Protein AF-A0A922WPR1-F1 (afdb_monomer_lite)

Structure (mmCIF, N/CA/C/O backbone):
data_AF-A0A922WPR1-F1
#
_entry.id   AF-A0A922WPR1-F1
#
loop_
_atom_site.group_PDB
_atom_site.id
_atom_site.type_symbol
_atom_site.label_atom_id
_atom_site.label_alt_id
_atom_site.label_comp_id
_atom_site.label_asym_id
_atom_site.label_entity_id
_atom_site.label_seq_id
_atom_site.pdbx_PDB_ins_code
_atom_site.Cartn_x
_atom_site.Cartn_y
_atom_site.Cartn_z
_atom_site.occupancy
_atom_site.B_iso_or_equiv
_atom_site.auth_seq_id
_atom_site.auth_comp_id
_atom_site.auth_asym_id
_atom_site.auth_atom_id
_atom_site.pdbx_PDB_model_num
ATOM 1 N N . MET A 1 1 ? -16.712 5.863 1.103 1.00 44.25 1 MET A N 1
ATOM 2 C CA . MET A 1 1 ? -15.312 5.393 1.067 1.00 44.25 1 MET A CA 1
ATOM 3 C C . MET A 1 1 ? -15.179 4.329 2.140 1.00 44.25 1 MET A C 1
ATOM 5 O O . MET A 1 1 ? -15.411 4.655 3.294 1.00 44.25 1 MET A O 1
ATOM 9 N N . SER A 1 2 ? -14.940 3.066 1.792 1.00 54.38 2 SER A N 1
ATOM 10 C CA . SER A 1 2 ? -14.747 2.006 2.792 1.00 54.38 2 SER A CA 1
ATOM 11 C C . SER A 1 2 ? -13.303 2.063 3.297 1.00 54.38 2 SER A C 1
ATOM 13 O O . SER A 1 2 ? -12.382 1.823 2.520 1.00 54.38 2 SER A O 1
ATOM 15 N N . GLY A 1 3 ? -13.105 2.432 4.564 1.00 71.88 3 GLY A N 1
ATOM 16 C CA . GLY A 1 3 ? -11.796 2.773 5.134 1.00 71.88 3 GLY A CA 1
ATOM 17 C C . GLY A 1 3 ? -10.798 1.623 5.336 1.00 71.88 3 GLY A C 1
ATOM 18 O O . GLY A 1 3 ? -9.676 1.897 5.738 1.00 71.88 3 GLY A O 1
ATOM 19 N N . GLY A 1 4 ? -11.152 0.375 5.030 1.00 88.31 4 GLY A N 1
ATOM 20 C CA . GLY A 1 4 ? -10.287 -0.792 5.248 1.00 88.31 4 GLY A CA 1
ATOM 21 C C . GLY A 1 4 ? -10.269 -1.297 6.704 1.00 88.31 4 GLY A C 1
ATOM 22 O O . GLY A 1 4 ? -10.813 -0.630 7.590 1.00 88.31 4 GLY A O 1
ATOM 23 N N . PRO A 1 5 ? -9.697 -2.491 6.949 1.00 94.69 5 PRO A N 1
ATOM 24 C CA . PRO A 1 5 ? -9.598 -3.117 8.274 1.00 94.69 5 PRO A CA 1
ATOM 25 C C . PRO A 1 5 ? -9.010 -2.226 9.378 1.00 94.69 5 PRO A C 1
ATOM 27 O O . PRO A 1 5 ? -9.550 -2.182 10.484 1.00 94.69 5 PRO A O 1
ATOM 30 N N . VAL A 1 6 ? -7.946 -1.472 9.092 1.00 95.56 6 VAL A N 1
ATOM 31 C CA . VAL A 1 6 ? -7.321 -0.560 10.064 1.00 95.56 6 VAL A CA 1
ATOM 32 C C . VAL A 1 6 ? -8.281 0.562 10.446 1.00 95.56 6 VAL A C 1
ATOM 34 O O . VAL A 1 6 ? -8.425 0.865 11.624 1.00 95.56 6 VAL A O 1
ATOM 37 N N . PHE A 1 7 ? -8.995 1.150 9.484 1.00 95.75 7 PHE A N 1
ATOM 38 C CA . PHE A 1 7 ? -10.008 2.164 9.790 1.00 95.75 7 PHE A CA 1
ATOM 39 C C . PHE A 1 7 ? -11.148 1.597 10.640 1.00 95.75 7 PHE A C 1
ATOM 41 O O . PHE A 1 7 ? -11.638 2.287 11.530 1.00 95.75 7 PHE A O 1
ATOM 48 N N . ALA A 1 8 ? -11.563 0.348 10.399 1.00 95.06 8 ALA A N 1
ATOM 49 C CA . ALA A 1 8 ? -12.584 -0.305 11.217 1.00 95.06 8 ALA A CA 1
ATOM 50 C C . ALA A 1 8 ? -12.134 -0.459 12.681 1.00 95.06 8 ALA A C 1
ATOM 52 O O . ALA A 1 8 ? -12.926 -0.216 13.588 1.00 95.06 8 ALA A O 1
ATOM 53 N N . ALA A 1 9 ? -10.854 -0.761 12.920 1.00 95.88 9 ALA A N 1
ATOM 54 C CA . ALA A 1 9 ? -10.284 -0.807 14.269 1.00 95.88 9 ALA A CA 1
ATOM 55 C C .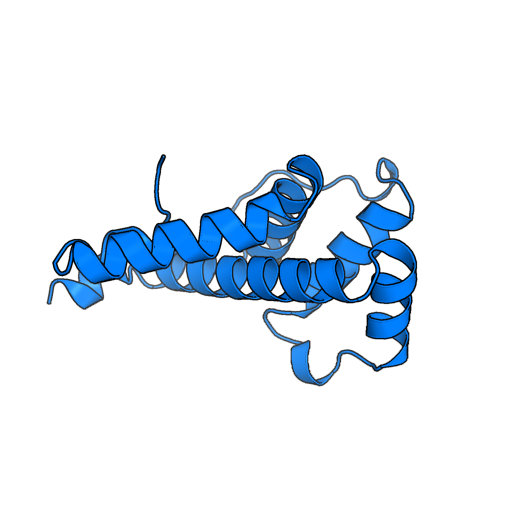 ALA A 1 9 ? -10.249 0.557 14.979 1.00 95.88 9 ALA A C 1
ATOM 57 O O . ALA A 1 9 ? -10.173 0.617 16.202 1.00 95.88 9 ALA A O 1
ATOM 58 N N . LEU A 1 10 ? -10.352 1.657 14.230 1.00 95.44 10 LEU A N 1
ATOM 59 C CA . LEU A 1 10 ? -10.401 3.018 14.764 1.00 95.44 10 LEU A CA 1
ATOM 60 C C . LEU A 1 10 ? -11.834 3.513 15.020 1.00 95.44 10 LEU A C 1
ATOM 62 O O . LEU A 1 10 ? -12.022 4.684 15.329 1.00 95.44 10 LEU A O 1
ATOM 66 N N . ALA A 1 11 ? -12.859 2.657 14.923 1.00 92.12 11 ALA A N 1
ATOM 67 C CA . ALA A 1 11 ? -14.260 3.067 15.078 1.00 92.12 11 ALA A CA 1
ATOM 68 C C . ALA A 1 11 ? -14.578 3.739 16.434 1.00 92.12 11 ALA A C 1
ATOM 70 O O . ALA A 1 11 ? -15.500 4.551 16.505 1.00 92.12 11 ALA A O 1
ATOM 71 N N . GLY A 1 12 ? -13.815 3.432 17.491 1.00 93.56 12 GLY A N 1
ATOM 72 C CA . GLY A 1 12 ? -13.931 4.074 18.807 1.00 93.56 12 GLY A CA 1
ATOM 73 C C . GLY A 1 12 ? -13.260 5.452 18.924 1.00 93.56 12 GLY A C 1
ATOM 74 O O . GLY A 1 12 ? -13.505 6.155 19.902 1.00 93.56 12 GLY A O 1
ATOM 75 N N . ASP A 1 13 ? -12.448 5.857 17.942 1.00 95.56 13 ASP A N 1
ATOM 76 C CA . ASP A 1 13 ? -11.754 7.150 17.890 1.00 95.56 13 ASP A CA 1
ATOM 77 C C . ASP A 1 13 ? -11.931 7.795 16.497 1.00 95.56 13 ASP A C 1
ATOM 79 O O . ASP A 1 13 ? -11.097 7.621 15.598 1.00 95.56 13 ASP A O 1
ATOM 83 N N . PRO A 1 14 ? -13.023 8.554 16.285 1.00 93.50 14 PRO A N 1
ATOM 84 C CA . PRO A 1 14 ? -13.343 9.112 14.974 1.00 93.50 14 PRO A CA 1
ATOM 85 C C . PRO A 1 14 ? -12.298 10.119 14.476 1.00 93.50 14 PRO A C 1
ATOM 87 O O . PRO A 1 14 ? -12.087 10.221 13.269 1.00 93.50 14 PRO A O 1
ATOM 90 N N . VAL A 1 15 ? -11.604 10.828 15.373 1.00 96.94 15 VAL A N 1
ATOM 91 C CA . VAL A 1 15 ? -10.562 11.793 14.985 1.00 96.94 15 VAL A CA 1
ATOM 92 C C . VAL A 1 15 ? -9.358 11.056 14.406 1.00 96.94 15 VAL A C 1
ATOM 94 O O . VAL A 1 15 ? -8.829 11.435 13.356 1.00 96.94 15 VAL A O 1
ATOM 97 N N . LEU A 1 16 ? -8.932 9.971 15.056 1.00 95.88 16 LEU A N 1
ATOM 98 C CA . LEU A 1 16 ? -7.839 9.151 14.546 1.00 95.88 16 LEU A CA 1
ATOM 99 C C . LEU A 1 16 ? -8.223 8.443 13.237 1.00 95.88 16 LEU A C 1
ATOM 101 O O . LEU A 1 16 ? -7.410 8.398 12.308 1.00 95.88 16 LEU A O 1
ATOM 105 N N . ALA A 1 17 ? -9.465 7.964 13.122 1.00 95.94 17 ALA A N 1
ATOM 106 C CA . ALA A 1 17 ? -9.991 7.376 11.890 1.00 95.94 17 ALA A CA 1
ATOM 107 C C . ALA A 1 17 ? -9.962 8.371 10.710 1.00 95.94 17 ALA A C 1
ATOM 109 O O . ALA A 1 17 ? -9.527 8.019 9.607 1.00 95.94 17 ALA A O 1
ATOM 110 N N . GLU A 1 18 ? -10.354 9.629 10.939 1.00 95.94 18 GLU A N 1
ATOM 111 C CA . GLU A 1 18 ? -10.283 10.702 9.939 1.00 95.94 18 GLU A CA 1
ATOM 112 C C . GLU A 1 18 ? -8.841 11.002 9.510 1.00 95.94 18 GLU A C 1
ATOM 114 O O . GLU A 1 18 ? -8.559 11.100 8.311 1.00 95.94 18 GLU A O 1
ATOM 119 N N . HIS A 1 19 ? -7.906 11.099 10.460 1.00 96.81 19 HIS A N 1
ATOM 120 C CA . HIS A 1 19 ? -6.492 11.319 10.149 1.00 96.81 19 HIS A CA 1
ATOM 121 C C . HIS A 1 19 ? -5.889 10.171 9.335 1.00 96.81 19 HIS A C 1
ATOM 123 O O . HIS A 1 19 ? -5.180 10.427 8.356 1.00 96.81 19 HIS A O 1
ATOM 129 N N . TYR A 1 20 ? -6.201 8.923 9.693 1.00 96.19 20 TYR A N 1
ATOM 130 C CA . TYR A 1 20 ? -5.762 7.749 8.942 1.00 96.19 20 TYR A CA 1
ATOM 131 C C . TYR A 1 20 ? -6.288 7.782 7.501 1.00 96.19 20 TYR A C 1
ATOM 133 O O . TYR A 1 20 ? -5.507 7.685 6.548 1.00 96.19 20 TYR A O 1
ATOM 141 N N . ALA A 1 21 ? -7.596 8.001 7.328 1.00 96.06 21 ALA A N 1
ATOM 142 C CA . ALA A 1 21 ? -8.218 8.079 6.010 1.00 96.06 21 ALA A CA 1
ATOM 143 C C . ALA A 1 21 ? -7.628 9.217 5.160 1.00 96.06 21 ALA A C 1
ATOM 145 O O . ALA A 1 21 ? -7.332 9.020 3.979 1.00 96.06 21 ALA A O 1
ATOM 146 N N . ALA A 1 22 ? -7.400 10.392 5.755 1.00 96.69 22 ALA A N 1
ATOM 147 C CA . ALA A 1 22 ? -6.816 11.538 5.063 1.00 96.69 22 ALA A CA 1
ATOM 148 C C . ALA A 1 22 ? -5.355 11.297 4.654 1.00 96.69 22 ALA A C 1
ATOM 150 O O . ALA A 1 22 ? -4.954 11.670 3.548 1.00 96.69 22 ALA A O 1
ATOM 151 N N . PHE A 1 23 ? -4.549 10.681 5.522 1.00 96.88 23 PHE A N 1
ATOM 152 C CA . PHE A 1 23 ? -3.162 10.338 5.208 1.00 96.88 23 PHE A CA 1
ATOM 153 C C . PHE A 1 23 ? -3.087 9.326 4.062 1.00 96.88 23 PHE A C 1
ATOM 155 O O . PHE A 1 23 ? -2.401 9.575 3.066 1.00 96.88 23 PHE A O 1
ATOM 162 N N . ARG A 1 24 ? -3.867 8.244 4.153 1.00 96.69 24 ARG A N 1
ATOM 163 C CA . ARG A 1 24 ? -3.985 7.232 3.101 1.00 96.69 24 ARG A CA 1
ATOM 164 C C . ARG A 1 24 ? -4.393 7.848 1.762 1.00 96.69 24 ARG A C 1
ATOM 166 O O . ARG A 1 24 ? -3.720 7.619 0.762 1.00 96.69 24 ARG A O 1
ATOM 173 N N . ALA A 1 25 ? -5.443 8.671 1.746 1.00 96.56 25 ALA A N 1
ATOM 174 C CA . ALA A 1 25 ? -5.932 9.305 0.522 1.00 96.56 25 ALA A CA 1
ATOM 175 C C . ALA A 1 25 ? -4.878 10.211 -0.138 1.00 96.56 25 ALA A C 1
ATOM 177 O O . ALA A 1 25 ? -4.776 10.244 -1.364 1.00 96.56 25 ALA A O 1
ATOM 178 N N . ARG A 1 26 ? -4.061 10.925 0.652 1.00 97.12 26 ARG A N 1
ATOM 179 C CA . ARG A 1 26 ? -2.956 11.742 0.119 1.00 97.12 26 ARG A CA 1
ATOM 180 C C . ARG A 1 26 ? -1.847 10.891 -0.498 1.00 97.12 26 ARG A C 1
ATOM 182 O O . ARG A 1 26 ? -1.331 11.267 -1.547 1.00 97.12 26 ARG A O 1
ATOM 189 N N . ALA A 1 27 ? -1.493 9.768 0.128 1.00 96.94 27 ALA A N 1
ATOM 190 C CA . ALA A 1 27 ? -0.488 8.851 -0.409 1.00 96.94 27 ALA A CA 1
ATOM 191 C C . ALA A 1 27 ? -0.970 8.183 -1.708 1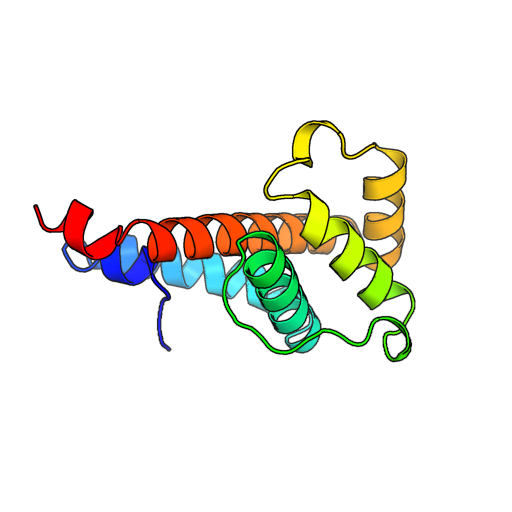.00 96.94 27 ALA A C 1
ATOM 193 O O . ALA A 1 27 ? -0.254 8.194 -2.708 1.00 96.94 27 ALA A O 1
ATOM 194 N N . GLU A 1 28 ? -2.207 7.674 -1.724 1.00 97.50 28 GLU A N 1
ATOM 195 C CA . GLU A 1 28 ? -2.814 7.063 -2.914 1.00 97.50 28 GLU A CA 1
ATOM 196 C C . GLU A 1 28 ? -2.985 8.087 -4.052 1.00 97.50 28 GLU A C 1
ATOM 198 O O . GLU A 1 28 ? -2.642 7.799 -5.196 1.00 97.50 28 GLU A O 1
ATOM 203 N N . GLY A 1 29 ? -3.437 9.309 -3.744 1.00 97.62 29 GLY A N 1
ATOM 204 C CA . GLY A 1 29 ? -3.663 10.371 -4.732 1.00 97.62 29 GLY A CA 1
ATOM 205 C C . GLY A 1 29 ? -2.396 10.921 -5.402 1.00 97.62 29 GLY A C 1
ATOM 206 O O . GLY A 1 29 ? -2.492 11.614 -6.413 1.00 97.62 29 GLY A O 1
ATOM 207 N N . ALA A 1 30 ? -1.209 10.613 -4.874 1.00 97.75 30 ALA A N 1
ATOM 208 C CA . ALA A 1 30 ? 0.066 10.955 -5.508 1.00 97.75 30 ALA A CA 1
ATOM 209 C C . ALA A 1 30 ? 0.462 9.981 -6.639 1.00 97.75 30 ALA A C 1
ATOM 211 O O . ALA A 1 30 ? 1.433 10.236 -7.366 1.00 97.75 30 ALA A O 1
ATOM 212 N N . LEU A 1 31 ? -0.267 8.870 -6.785 1.00 98.06 31 LEU A N 1
ATOM 213 C CA . LEU A 1 31 ? 0.013 7.782 -7.716 1.00 98.06 31 LEU A CA 1
ATOM 214 C C . LEU A 1 31 ? -1.129 7.590 -8.719 1.00 98.06 31 LEU A C 1
ATOM 216 O O . LEU A 1 31 ? -2.236 8.095 -8.562 1.00 98.06 31 LEU A O 1
ATOM 220 N N . ASP A 1 32 ? -0.841 6.824 -9.768 1.00 97.50 32 ASP A N 1
ATOM 221 C CA . ASP A 1 32 ? -1.879 6.322 -10.660 1.00 97.50 32 ASP A CA 1
ATOM 222 C C . ASP A 1 32 ? -2.778 5.312 -9.920 1.00 97.50 32 ASP A C 1
ATOM 224 O O . ASP A 1 32 ? -2.291 4.417 -9.224 1.00 97.50 32 ASP A O 1
ATOM 228 N N . ALA A 1 33 ? -4.098 5.441 -10.078 1.00 97.88 33 ALA A N 1
ATOM 229 C CA . ALA A 1 33 ? -5.067 4.637 -9.333 1.00 97.88 33 ALA A CA 1
ATOM 230 C C . ALA A 1 33 ? -5.004 3.142 -9.688 1.00 97.88 33 ALA A C 1
ATOM 232 O O . ALA A 1 33 ? -5.218 2.288 -8.822 1.00 97.88 33 ALA A O 1
ATOM 233 N N . ARG A 1 34 ? -4.678 2.805 -10.944 1.00 97.94 34 ARG A N 1
ATOM 234 C CA . ARG A 1 34 ? -4.500 1.410 -11.366 1.00 97.94 34 ARG A CA 1
ATOM 235 C C . ARG A 1 34 ? -3.253 0.819 -10.716 1.00 97.94 34 ARG A C 1
ATOM 237 O O . ARG A 1 34 ? -3.309 -0.319 -10.252 1.00 97.94 34 ARG A O 1
ATOM 244 N N . LEU A 1 35 ? -2.162 1.580 -10.627 1.00 98.19 35 LEU A N 1
ATOM 245 C CA . LEU A 1 35 ? -0.970 1.142 -9.900 1.00 98.19 35 LEU A CA 1
ATOM 246 C C . LEU A 1 35 ? -1.278 0.870 -8.418 1.00 98.19 35 LEU A C 1
ATOM 248 O O . LEU A 1 35 ? -0.895 -0.181 -7.911 1.00 98.19 35 LEU A O 1
ATOM 252 N N . VAL A 1 36 ? -2.009 1.762 -7.738 1.00 98.50 36 VAL A N 1
ATOM 253 C CA . VAL A 1 36 ? -2.422 1.559 -6.332 1.00 98.50 36 VAL A CA 1
ATOM 254 C C . VAL A 1 36 ? -3.211 0.257 -6.166 1.00 98.50 36 VAL A C 1
ATOM 256 O O . VAL A 1 36 ? -2.934 -0.519 -5.250 1.00 98.50 36 VAL A O 1
ATOM 259 N N . ALA A 1 37 ? -4.165 -0.015 -7.060 1.00 98.12 37 ALA A N 1
ATOM 260 C CA . ALA A 1 37 ? -4.949 -1.249 -7.022 1.00 98.12 37 ALA A CA 1
ATOM 261 C C . ALA A 1 37 ? -4.069 -2.501 -7.195 1.00 98.12 37 ALA A C 1
ATOM 263 O O . ALA A 1 37 ? -4.187 -3.441 -6.408 1.00 98.12 37 ALA A O 1
ATOM 264 N N . LEU A 1 38 ? -3.145 -2.487 -8.161 1.00 98.56 38 LEU A N 1
ATOM 265 C CA . LEU A 1 38 ? -2.221 -3.600 -8.403 1.00 98.56 38 LEU A CA 1
ATOM 266 C C . LEU A 1 38 ? -1.264 -3.836 -7.229 1.00 98.56 38 LEU A C 1
ATOM 268 O O . LEU A 1 38 ? -1.009 -4.984 -6.884 1.00 98.56 38 LEU A O 1
ATOM 272 N N . VAL A 1 39 ? -0.766 -2.777 -6.584 1.00 98.31 39 VAL A N 1
ATOM 273 C CA . VAL A 1 39 ? 0.086 -2.886 -5.385 1.00 98.31 39 VAL A CA 1
ATOM 274 C C . VAL A 1 39 ? -0.663 -3.563 -4.242 1.00 98.31 39 VAL A C 1
ATOM 276 O O . VAL A 1 39 ? -0.146 -4.501 -3.636 1.00 98.31 39 VAL A O 1
ATOM 279 N N . ARG A 1 40 ? -1.902 -3.133 -3.975 1.00 98.00 40 ARG A N 1
ATOM 280 C CA . ARG A 1 40 ? -2.741 -3.734 -2.928 1.00 98.00 40 ARG A CA 1
ATOM 281 C C . ARG A 1 40 ? -3.030 -5.204 -3.217 1.00 98.00 40 ARG A C 1
ATOM 283 O O . ARG A 1 40 ? -2.900 -6.030 -2.323 1.00 98.00 40 ARG A O 1
ATOM 290 N N . GLN A 1 41 ? -3.365 -5.529 -4.463 1.00 98.31 41 GLN A N 1
ATOM 291 C CA . GLN A 1 41 ? -3.600 -6.901 -4.910 1.00 98.31 41 GLN A CA 1
ATOM 292 C C . GLN A 1 41 ? -2.340 -7.769 -4.781 1.00 98.31 41 GLN A C 1
ATOM 294 O O . GLN A 1 41 ? -2.410 -8.888 -4.283 1.00 98.31 41 GLN A O 1
ATOM 299 N N . ALA A 1 42 ? -1.178 -7.250 -5.182 1.00 98.44 42 ALA A N 1
ATOM 300 C CA . ALA A 1 42 ? 0.090 -7.963 -5.088 1.00 98.44 42 ALA A CA 1
ATOM 301 C C . ALA A 1 42 ? 0.463 -8.290 -3.636 1.00 98.44 42 ALA A C 1
ATOM 303 O O . ALA A 1 42 ? 0.911 -9.397 -3.355 1.00 98.44 42 ALA A O 1
ATOM 304 N N . ILE A 1 43 ? 0.248 -7.347 -2.716 1.00 98.44 43 ILE A N 1
ATOM 305 C CA . ILE A 1 43 ? 0.531 -7.534 -1.289 1.00 98.44 43 ILE A CA 1
ATOM 306 C C . ILE A 1 43 ? -0.489 -8.473 -0.636 1.00 98.44 43 ILE A C 1
ATOM 308 O O . ILE A 1 43 ? -0.091 -9.362 0.111 1.00 98.44 43 ILE A O 1
ATOM 312 N N . ALA A 1 44 ? -1.778 -8.348 -0.965 1.00 98.19 44 ALA A N 1
ATOM 313 C CA . ALA A 1 44 ? -2.806 -9.281 -0.503 1.00 98.19 44 ALA A CA 1
ATOM 314 C C . ALA A 1 44 ? -2.482 -10.730 -0.910 1.00 98.19 44 ALA A C 1
ATOM 316 O O . ALA A 1 44 ? -2.548 -11.632 -0.077 1.00 98.19 44 ALA A O 1
ATOM 317 N N . ALA A 1 45 ? -2.027 -10.940 -2.151 1.00 97.94 45 ALA A N 1
ATOM 318 C CA . ALA A 1 45 ? -1.589 -12.253 -2.622 1.00 97.94 45 ALA A CA 1
ATOM 319 C C . ALA A 1 45 ? -0.388 -12.806 -1.828 1.00 97.94 45 ALA A C 1
ATOM 321 O O . ALA A 1 45 ? -0.352 -13.999 -1.537 1.00 97.94 45 ALA A O 1
ATOM 322 N N . VAL A 1 46 ? 0.573 -11.959 -1.430 1.00 97.81 46 VAL A N 1
ATOM 323 C CA . VAL A 1 46 ? 1.717 -12.355 -0.576 1.00 97.81 46 VAL A CA 1
ATOM 324 C C . VAL A 1 46 ? 1.263 -12.799 0.818 1.00 97.81 46 VAL A C 1
ATOM 326 O O . VAL A 1 46 ? 1.860 -13.702 1.400 1.00 97.81 46 VAL A O 1
ATOM 329 N N . HIS A 1 47 ? 0.178 -12.217 1.328 1.00 97.50 47 HIS A N 1
ATOM 330 C CA . HIS A 1 47 ? -0.471 -12.627 2.578 1.00 97.50 47 HIS A CA 1
ATOM 331 C C . HIS A 1 47 ? -1.391 -13.848 2.437 1.00 97.50 47 HIS A C 1
ATOM 333 O O . HIS A 1 47 ? -1.976 -14.286 3.424 1.00 97.50 47 HIS A O 1
ATOM 339 N N . GLY A 1 48 ? -1.532 -14.412 1.234 1.00 96.69 48 GLY A N 1
ATOM 340 C CA . GLY A 1 48 ? -2.420 -15.548 0.978 1.00 96.69 48 GLY A CA 1
ATOM 341 C C . GLY A 1 48 ? -3.911 -15.194 0.986 1.00 96.69 48 GLY A C 1
ATOM 342 O O . GLY A 1 48 ? -4.744 -16.094 1.069 1.00 96.69 48 GLY A O 1
ATOM 343 N N . ILE A 1 49 ? -4.257 -13.907 0.895 1.00 96.69 49 ILE A N 1
ATOM 344 C CA . ILE A 1 49 ? -5.643 -13.453 0.748 1.00 96.69 49 ILE A CA 1
ATOM 345 C C . ILE A 1 49 ? -6.090 -13.730 -0.690 1.00 96.69 49 ILE A C 1
ATOM 347 O O . ILE A 1 49 ? -5.377 -13.406 -1.644 1.00 96.69 49 ILE A O 1
ATOM 351 N N . GLU A 1 50 ? -7.273 -14.330 -0.852 1.00 96.12 50 GLU A N 1
ATOM 352 C CA . GLU A 1 50 ? -7.813 -14.666 -2.169 1.00 96.12 50 GLU A CA 1
ATOM 353 C C . GLU A 1 50 ? -8.100 -13.393 -2.975 1.00 96.12 50 GLU A C 1
ATOM 355 O O . GLU A 1 50 ? -8.999 -12.608 -2.676 1.00 96.12 50 GLU A O 1
ATOM 360 N N . VAL A 1 51 ? -7.312 -13.196 -4.027 1.00 95.69 51 VAL A N 1
ATOM 361 C CA . VAL A 1 51 ? -7.450 -12.105 -4.988 1.00 95.69 51 VAL A CA 1
ATOM 362 C C . VAL A 1 51 ? -7.229 -12.650 -6.393 1.00 95.69 51 VAL A C 1
ATOM 364 O O . VAL A 1 51 ? -6.605 -13.694 -6.581 1.00 95.69 51 VAL A O 1
ATOM 367 N N . ALA A 1 52 ? -7.718 -11.934 -7.406 1.00 95.06 52 ALA A N 1
ATOM 368 C CA . ALA A 1 52 ? -7.433 -12.291 -8.792 1.00 95.06 52 ALA A CA 1
ATOM 369 C C . ALA A 1 52 ? -5.912 -12.376 -9.031 1.00 95.06 52 ALA A C 1
ATOM 371 O O . ALA A 1 52 ? -5.135 -11.627 -8.437 1.00 95.06 52 ALA A O 1
ATOM 372 N N . ALA A 1 53 ? -5.469 -13.260 -9.923 1.00 94.44 53 ALA A N 1
ATOM 373 C CA . ALA A 1 53 ? -4.066 -13.291 -10.321 1.00 94.44 53 ALA A CA 1
ATOM 374 C C . ALA A 1 53 ? -3.714 -12.030 -11.132 1.00 94.44 53 ALA A C 1
ATOM 376 O O . ALA A 1 53 ? -4.501 -11.576 -11.965 1.00 94.44 53 ALA A O 1
ATOM 377 N N . ILE A 1 54 ? -2.528 -11.468 -10.893 1.00 97.31 54 ILE A N 1
ATOM 378 C CA . ILE A 1 54 ? -1.973 -10.403 -11.735 1.00 97.31 54 ILE A CA 1
ATOM 379 C C . ILE A 1 54 ? -1.262 -11.070 -12.914 1.00 97.31 54 ILE A C 1
ATOM 381 O O . ILE A 1 54 ? -0.336 -11.853 -12.713 1.00 97.31 54 ILE A O 1
ATOM 385 N N . ASP A 1 55 ? -1.685 -10.752 -14.137 1.00 96.81 55 ASP A N 1
ATOM 386 C CA . ASP A 1 55 ? -0.980 -11.163 -15.352 1.00 96.81 55 ASP A CA 1
ATOM 387 C C . ASP A 1 55 ? 0.218 -10.234 -15.604 1.00 96.81 55 ASP A C 1
ATOM 389 O O . ASP A 1 55 ? 0.094 -9.181 -16.233 1.00 96.81 55 ASP A O 1
ATOM 393 N N . ASP A 1 56 ? 1.388 -10.622 -15.089 1.00 94.31 56 ASP A N 1
ATOM 394 C CA . ASP A 1 56 ? 2.629 -9.844 -15.201 1.00 94.31 56 ASP A CA 1
ATOM 395 C C . ASP A 1 56 ? 3.086 -9.639 -16.663 1.00 94.31 56 ASP A C 1
ATOM 397 O O . ASP A 1 56 ? 3.800 -8.670 -16.961 1.00 94.31 56 ASP A O 1
ATOM 401 N N . ALA A 1 57 ? 2.672 -10.519 -17.586 1.00 95.38 57 ALA A N 1
ATOM 402 C CA . ALA A 1 57 ? 3.013 -10.415 -19.005 1.00 95.38 57 ALA A CA 1
ATOM 403 C C . ALA A 1 57 ? 2.238 -9.286 -19.702 1.00 95.38 57 ALA A C 1
ATOM 405 O O . ALA A 1 57 ? 2.741 -8.693 -20.657 1.00 95.38 57 ALA A O 1
ATOM 406 N N . ALA A 1 58 ? 1.051 -8.947 -19.194 1.00 95.94 58 ALA A N 1
ATOM 407 C CA . ALA A 1 58 ? 0.222 -7.857 -19.702 1.00 95.94 58 ALA A CA 1
ATOM 408 C C . ALA A 1 58 ? 0.598 -6.472 -19.136 1.00 95.94 58 ALA A C 1
ATOM 410 O O . ALA A 1 58 ? 0.023 -5.462 -19.550 1.00 95.94 58 ALA A O 1
ATOM 411 N N . LEU A 1 59 ? 1.529 -6.399 -18.177 1.00 97.31 59 LEU A N 1
ATOM 412 C CA . LEU A 1 59 ? 1.968 -5.136 -17.577 1.00 97.31 59 LEU A CA 1
ATOM 413 C C . LEU A 1 59 ? 3.060 -4.459 -18.411 1.00 97.31 59 LEU A C 1
ATOM 415 O O . LEU A 1 59 ? 3.936 -5.122 -18.966 1.00 97.31 59 LEU A O 1
ATOM 419 N N . ASP A 1 60 ? 3.049 -3.124 -18.439 1.00 97.56 60 ASP A N 1
ATOM 420 C CA . ASP A 1 60 ? 4.216 -2.361 -18.882 1.00 97.56 60 ASP A CA 1
ATOM 421 C C . ASP A 1 60 ? 5.382 -2.499 -17.886 1.00 97.56 60 ASP A C 1
ATOM 423 O O . ASP A 1 60 ? 5.209 -2.926 -16.741 1.00 97.56 60 ASP A O 1
ATOM 427 N N . GLU A 1 61 ? 6.589 -2.145 -18.332 1.00 96.12 61 GLU A N 1
ATOM 428 C CA . GLU A 1 61 ? 7.811 -2.333 -17.541 1.00 96.12 61 GLU A CA 1
ATOM 429 C C . GLU A 1 61 ? 7.766 -1.584 -16.206 1.00 96.12 61 GLU A C 1
ATOM 431 O O . GLU A 1 61 ? 8.092 -2.140 -15.157 1.00 96.12 61 GLU A O 1
ATOM 436 N N . ARG A 1 62 ? 7.285 -0.336 -16.224 1.00 97.00 62 ARG A N 1
ATOM 437 C CA . ARG A 1 62 ? 7.140 0.489 -15.022 1.00 97.00 62 ARG A CA 1
ATOM 438 C C . ARG A 1 62 ? 6.263 -0.197 -13.978 1.00 97.00 62 ARG A C 1
ATOM 440 O O . ARG A 1 62 ? 6.639 -0.279 -12.809 1.00 97.00 62 ARG A O 1
ATOM 447 N N . THR A 1 63 ? 5.087 -0.658 -14.387 1.00 98.25 63 THR A N 1
ATOM 448 C CA . THR A 1 63 ? 4.104 -1.287 -13.504 1.00 98.25 63 THR A CA 1
ATOM 449 C C . THR A 1 63 ? 4.616 -2.631 -13.010 1.00 98.25 63 THR A C 1
ATOM 451 O O . THR A 1 63 ? 4.490 -2.923 -11.822 1.00 98.25 63 THR A O 1
ATOM 454 N N . ARG A 1 64 ? 5.259 -3.415 -13.882 1.00 98.12 64 ARG A N 1
ATOM 455 C CA . ARG A 1 64 ? 5.872 -4.698 -13.523 1.00 98.12 64 ARG A CA 1
ATOM 456 C C . ARG A 1 64 ? 6.940 -4.537 -12.442 1.00 98.12 64 ARG A C 1
ATOM 458 O O . ARG A 1 64 ? 6.888 -5.256 -11.447 1.00 98.12 64 ARG A O 1
ATOM 465 N N . LEU A 1 65 ? 7.848 -3.568 -12.584 1.00 97.69 65 LEU A N 1
ATOM 466 C CA . LEU A 1 65 ? 8.873 -3.272 -11.573 1.00 97.69 65 LEU A CA 1
ATOM 467 C C . LEU A 1 65 ? 8.254 -2.864 -10.231 1.00 97.69 65 LEU A C 1
ATOM 469 O O . LEU A 1 65 ? 8.657 -3.371 -9.186 1.00 97.69 65 LEU A O 1
ATOM 473 N N . CYS A 1 66 ? 7.240 -1.995 -10.251 1.00 98.38 66 CYS A N 1
ATOM 474 C CA . CYS A 1 66 ? 6.554 -1.573 -9.028 1.00 98.38 66 CYS A CA 1
ATOM 475 C C . CYS A 1 66 ? 5.830 -2.743 -8.340 1.00 98.38 66 CYS A C 1
ATOM 477 O O . CYS A 1 66 ? 5.904 -2.880 -7.122 1.00 98.38 66 CYS A O 1
ATOM 479 N N . VAL A 1 67 ? 5.148 -3.605 -9.103 1.00 98.38 67 VAL A N 1
ATOM 480 C CA . VAL A 1 67 ? 4.461 -4.793 -8.568 1.00 98.38 67 VAL A CA 1
ATOM 481 C C . VAL A 1 67 ? 5.464 -5.792 -7.992 1.00 98.38 67 VAL A C 1
ATOM 483 O O . VAL A 1 67 ? 5.257 -6.283 -6.883 1.00 98.38 67 VAL A O 1
ATOM 486 N N . ALA A 1 68 ? 6.570 -6.057 -8.693 1.00 97.56 68 ALA A N 1
ATOM 487 C CA . ALA A 1 68 ? 7.629 -6.935 -8.203 1.00 97.56 68 ALA A CA 1
ATOM 488 C C . ALA A 1 68 ? 8.229 -6.414 -6.889 1.00 97.56 68 ALA A C 1
ATOM 490 O O . ALA A 1 68 ? 8.356 -7.173 -5.931 1.00 97.56 68 ALA A O 1
ATOM 491 N N . TYR A 1 69 ? 8.513 -5.111 -6.810 1.00 98.06 69 TYR A N 1
ATOM 492 C CA . TYR A 1 69 ? 9.007 -4.480 -5.588 1.00 98.06 69 TYR A CA 1
ATOM 493 C C . TYR A 1 69 ? 7.986 -4.566 -4.442 1.00 98.06 69 TYR A C 1
ATOM 495 O O . TYR A 1 69 ? 8.335 -4.938 -3.323 1.00 98.06 69 TYR A O 1
ATOM 503 N N . ALA A 1 70 ? 6.706 -4.285 -4.716 1.00 98.12 70 ALA A N 1
ATOM 504 C CA . ALA A 1 70 ? 5.640 -4.346 -3.715 1.00 98.12 70 ALA A CA 1
ATOM 505 C C . ALA A 1 70 ? 5.490 -5.742 -3.088 1.00 98.12 70 ALA A C 1
ATOM 507 O O . ALA A 1 70 ? 5.272 -5.842 -1.882 1.00 98.12 70 ALA A O 1
ATOM 508 N N . ARG A 1 71 ? 5.669 -6.818 -3.870 1.00 97.81 71 ARG A N 1
ATOM 509 C CA . ARG A 1 71 ? 5.613 -8.203 -3.364 1.00 97.81 71 ARG A CA 1
ATOM 510 C C . ARG A 1 71 ? 6.685 -8.502 -2.310 1.00 97.81 71 ARG A C 1
ATOM 512 O O . ARG A 1 71 ? 6.468 -9.356 -1.458 1.00 97.81 71 ARG A O 1
ATOM 519 N N . ARG A 1 72 ? 7.821 -7.799 -2.338 1.00 96.75 72 ARG A N 1
ATOM 520 C CA . ARG A 1 72 ? 8.930 -8.015 -1.393 1.00 96.75 72 ARG A CA 1
ATOM 521 C C . ARG A 1 72 ? 8.734 -7.292 -0.059 1.00 96.75 72 ARG A C 1
ATOM 523 O O . ARG A 1 72 ? 9.274 -7.725 0.953 1.00 96.75 72 ARG A O 1
ATOM 530 N N . ILE A 1 73 ? 7.944 -6.217 -0.021 1.00 94.88 73 ILE A N 1
ATOM 531 C CA . ILE A 1 73 ? 7.801 -5.367 1.174 1.00 94.88 73 ILE A CA 1
ATOM 532 C C . ILE A 1 73 ? 7.334 -6.136 2.432 1.00 94.88 73 ILE A C 1
ATOM 534 O O . ILE A 1 73 ? 7.983 -5.978 3.468 1.00 94.88 73 ILE A O 1
ATOM 538 N N . PRO A 1 74 ? 6.293 -6.995 2.401 1.00 94.31 74 PRO A N 1
ATOM 539 C CA . PRO A 1 74 ? 5.770 -7.621 3.623 1.00 94.31 74 PRO A CA 1
ATOM 540 C C . PRO A 1 74 ? 6.789 -8.439 4.434 1.00 94.31 74 PRO A C 1
ATOM 542 O O . PRO A 1 74 ? 6.811 -8.357 5.665 1.00 94.31 74 PRO A O 1
ATOM 545 N N . PHE A 1 75 ? 7.649 -9.216 3.764 1.00 91.12 75 PHE A N 1
ATOM 546 C CA . PHE A 1 75 ? 8.507 -10.215 4.423 1.00 91.12 75 PHE A CA 1
ATOM 547 C C . PHE A 1 75 ? 9.991 -10.128 4.055 1.00 91.12 75 PHE A C 1
ATOM 549 O O . PHE A 1 75 ? 10.817 -10.740 4.727 1.00 91.12 75 PHE A O 1
ATOM 556 N N . GLU A 1 76 ? 10.350 -9.344 3.040 1.00 91.62 76 GLU A N 1
ATOM 557 C CA . GLU A 1 76 ? 11.722 -9.234 2.537 1.00 91.62 76 GLU A CA 1
ATOM 558 C C . GLU A 1 76 ? 12.242 -7.790 2.527 1.00 91.62 76 GLU A C 1
ATOM 560 O O . GLU A 1 76 ? 13.276 -7.528 1.920 1.00 91.62 76 GLU A O 1
ATOM 565 N N . HIS A 1 77 ? 11.574 -6.836 3.189 1.00 83.81 77 HIS A N 1
ATOM 566 C CA . HIS A 1 77 ? 11.953 -5.414 3.142 1.00 83.81 77 HIS A CA 1
ATOM 567 C C . HIS A 1 77 ? 13.417 -5.137 3.524 1.00 83.81 77 HIS A C 1
ATOM 569 O O . HIS A 1 77 ? 14.014 -4.209 2.991 1.00 83.81 77 HIS A O 1
ATOM 575 N N . THR A 1 78 ? 14.018 -5.940 4.406 1.00 89.06 78 THR A N 1
ATOM 576 C CA . THR A 1 78 ? 15.441 -5.825 4.782 1.00 89.06 78 THR A CA 1
ATOM 577 C C . THR A 1 78 ? 16.407 -6.399 3.743 1.00 89.06 78 THR A C 1
ATOM 579 O O . THR A 1 78 ? 17.601 -6.122 3.804 1.00 89.06 78 THR A O 1
ATOM 582 N N . ALA A 1 79 ? 15.907 -7.205 2.806 1.00 93.56 79 ALA A N 1
ATOM 583 C CA . ALA A 1 79 ? 16.661 -7.827 1.721 1.00 93.56 79 ALA A CA 1
ATOM 584 C C . ALA A 1 79 ? 16.444 -7.125 0.367 1.00 93.56 79 ALA A C 1
ATOM 586 O O . ALA A 1 79 ? 16.950 -7.597 -0.655 1.00 93.56 79 ALA A O 1
ATOM 587 N N . ILE A 1 80 ? 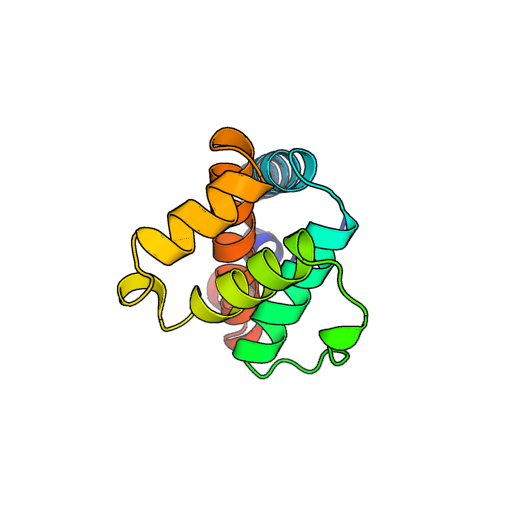15.672 -6.036 0.332 1.00 93.75 80 ILE A N 1
ATOM 588 C CA . ILE A 1 80 ? 15.564 -5.167 -0.840 1.00 93.75 80 ILE A CA 1
ATOM 589 C C . ILE A 1 80 ? 16.861 -4.365 -0.956 1.00 93.75 80 ILE A C 1
ATOM 591 O O . ILE A 1 80 ? 17.288 -3.715 -0.004 1.00 93.75 80 ILE A O 1
ATOM 595 N N . THR A 1 81 ? 17.497 -4.425 -2.121 1.00 96.00 81 THR A N 1
ATOM 596 C CA . THR A 1 81 ? 18.765 -3.736 -2.377 1.00 96.00 81 THR A CA 1
ATOM 597 C C . THR A 1 81 ? 18.554 -2.296 -2.844 1.00 96.00 81 THR A C 1
ATOM 599 O O . THR A 1 81 ? 17.537 -1.964 -3.459 1.00 96.00 81 THR A O 1
ATOM 602 N N . ASP A 1 82 ? 19.575 -1.455 -2.659 1.00 96.06 82 ASP A N 1
ATOM 603 C CA . ASP A 1 82 ? 19.590 -0.085 -3.192 1.00 96.06 82 ASP A CA 1
ATOM 604 C C . ASP A 1 82 ? 19.404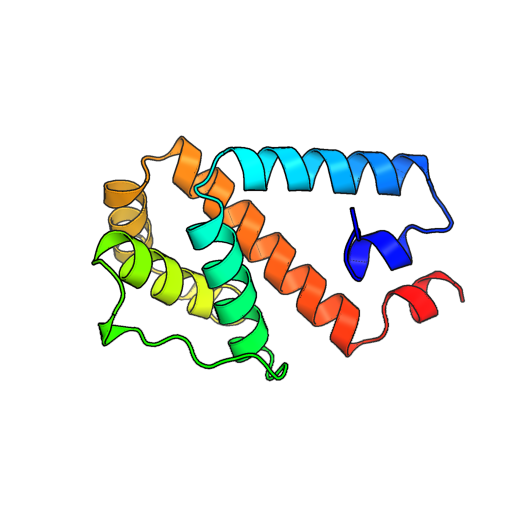 -0.052 -4.715 1.00 96.06 82 ASP A C 1
ATOM 606 O O . ASP A 1 82 ? 18.780 0.862 -5.247 1.00 96.06 82 ASP A O 1
ATOM 610 N N . ALA A 1 83 ? 19.912 -1.061 -5.432 1.00 97.12 83 ALA A N 1
ATOM 611 C CA . ALA A 1 83 ? 19.762 -1.165 -6.882 1.00 97.12 83 ALA A CA 1
ATOM 612 C C . ALA A 1 83 ? 18.300 -1.397 -7.296 1.00 97.12 83 ALA A C 1
ATOM 614 O O . ALA A 1 83 ? 17.828 -0.804 -8.267 1.00 97.12 83 ALA A O 1
ATOM 615 N N . GLU A 1 84 ? 17.568 -2.224 -6.549 1.00 96.12 84 GLU A N 1
ATOM 616 C CA . GLU A 1 84 ? 16.143 -2.464 -6.789 1.00 96.12 84 GLU A CA 1
ATOM 617 C C . GLU A 1 84 ? 15.305 -1.226 -6.463 1.00 96.12 84 GLU A C 1
ATOM 619 O O . GLU A 1 84 ? 14.433 -0.853 -7.249 1.00 96.12 84 GLU A O 1
ATOM 624 N N . ALA A 1 85 ? 15.606 -0.543 -5.354 1.00 96.69 85 ALA A N 1
ATOM 625 C CA . ALA A 1 85 ? 14.965 0.727 -5.017 1.00 96.69 85 ALA A CA 1
ATOM 626 C C . ALA A 1 85 ? 15.239 1.789 -6.094 1.00 96.69 85 ALA A C 1
ATOM 628 O O . ALA A 1 85 ? 14.305 2.413 -6.603 1.00 96.69 85 ALA A O 1
ATOM 629 N N . ALA A 1 86 ? 16.496 1.932 -6.527 1.00 97.81 86 ALA A N 1
ATOM 630 C CA . ALA A 1 86 ? 16.890 2.861 -7.582 1.00 97.81 86 ALA A CA 1
ATOM 631 C C . ALA A 1 86 ? 16.180 2.577 -8.916 1.00 97.81 86 ALA A C 1
ATOM 633 O O . ALA A 1 86 ? 15.805 3.515 -9.621 1.00 97.81 86 ALA A O 1
ATOM 634 N N . ALA A 1 87 ? 15.942 1.305 -9.255 1.00 98.00 87 ALA A N 1
ATOM 635 C CA . ALA A 1 87 ? 15.201 0.936 -10.459 1.00 98.00 87 ALA A CA 1
ATOM 636 C C . ALA A 1 87 ? 13.745 1.433 -10.415 1.00 98.00 87 ALA A C 1
ATOM 638 O O . ALA A 1 87 ? 13.247 1.960 -11.410 1.00 98.00 87 ALA A O 1
ATOM 639 N N . VAL A 1 88 ? 13.071 1.336 -9.264 1.00 98.12 88 VAL A N 1
ATOM 640 C CA . VAL A 1 88 ? 11.709 1.875 -9.095 1.00 98.12 88 VAL A CA 1
ATOM 641 C C . VAL A 1 88 ? 11.721 3.407 -9.061 1.00 98.12 88 VAL A C 1
ATOM 643 O O . VAL A 1 88 ? 10.878 4.042 -9.704 1.00 98.12 88 VAL A O 1
ATOM 646 N N . VAL A 1 89 ? 12.701 4.020 -8.388 1.00 98.44 89 VAL A N 1
ATOM 647 C CA . VAL A 1 89 ? 12.894 5.481 -8.384 1.00 98.44 89 VAL A CA 1
ATOM 648 C C . VAL A 1 89 ? 13.085 6.013 -9.805 1.00 98.44 89 VAL A C 1
ATOM 650 O O . VAL A 1 89 ? 12.486 7.030 -10.148 1.00 98.44 89 VAL A O 1
ATOM 653 N N . ALA A 1 90 ? 13.822 5.316 -10.672 1.00 98.19 90 ALA A N 1
ATOM 654 C CA . ALA A 1 90 ? 13.990 5.714 -12.072 1.00 98.19 90 ALA A CA 1
ATOM 655 C C . ALA A 1 90 ? 12.665 5.738 -12.863 1.00 98.19 90 ALA A C 1
ATOM 657 O O . ALA A 1 90 ? 12.532 6.511 -13.811 1.00 98.19 90 ALA A O 1
ATOM 658 N N . GLN A 1 91 ? 11.671 4.934 -12.466 1.00 97.56 91 GLN A N 1
ATOM 659 C CA . GLN A 1 91 ? 10.350 4.886 -13.107 1.00 97.56 91 GLN A CA 1
ATOM 660 C C . GLN A 1 91 ? 9.354 5.903 -12.534 1.00 97.56 91 GLN A C 1
ATOM 662 O O . GLN A 1 91 ? 8.476 6.397 -13.249 1.00 97.56 91 GLN A O 1
ATOM 667 N N . LEU A 1 92 ? 9.432 6.178 -11.229 1.00 97.31 92 LEU A N 1
ATOM 668 C CA . LEU A 1 92 ? 8.445 6.991 -10.510 1.00 97.31 92 LEU A CA 1
ATOM 669 C C . LEU A 1 92 ? 8.921 8.420 -10.220 1.00 97.31 92 LEU A C 1
ATOM 671 O O . LEU A 1 92 ? 8.095 9.334 -10.145 1.00 97.31 92 LEU A O 1
ATOM 675 N N . GLY A 1 93 ? 10.228 8.610 -10.066 1.00 98.12 93 GLY A N 1
ATOM 676 C CA . GLY A 1 93 ? 10.830 9.742 -9.371 1.00 98.12 93 GLY A CA 1
ATOM 677 C C . GLY A 1 93 ? 10.715 9.606 -7.848 1.00 98.12 93 GLY A C 1
ATOM 678 O O . GLY A 1 93 ? 9.767 9.010 -7.332 1.00 98.12 93 GLY A O 1
ATOM 679 N N . GLU A 1 94 ? 11.658 10.216 -7.126 1.00 97.56 94 GLU A N 1
ATOM 680 C CA . GLU A 1 94 ? 11.770 10.122 -5.660 1.00 97.56 94 GLU A CA 1
ATOM 681 C C . GLU A 1 94 ? 10.455 10.436 -4.914 1.00 97.56 94 GLU A C 1
ATOM 683 O O . GLU A 1 94 ? 10.016 9.611 -4.111 1.00 97.56 94 GLU A O 1
ATOM 688 N N . PRO A 1 95 ? 9.723 11.539 -5.204 1.00 97.88 95 PRO A N 1
ATOM 689 C CA . PRO A 1 95 ? 8.516 11.863 -4.438 1.00 97.88 95 PRO A CA 1
ATOM 690 C C . PRO A 1 95 ? 7.417 10.800 -4.564 1.00 97.88 95 PRO A C 1
ATOM 692 O O . PRO A 1 95 ? 6.707 10.502 -3.603 1.00 97.88 95 PRO A O 1
ATOM 695 N N . ARG A 1 96 ? 7.273 10.205 -5.754 1.00 98.25 96 ARG A N 1
ATOM 696 C CA . ARG A 1 96 ? 6.279 9.153 -5.997 1.00 98.25 96 ARG A CA 1
ATOM 697 C C . ARG A 1 96 ? 6.753 7.799 -5.489 1.00 98.25 96 ARG A C 1
ATOM 699 O O . ARG A 1 96 ? 5.914 7.008 -5.082 1.00 98.25 96 ARG A O 1
ATOM 706 N N . PHE A 1 97 ? 8.057 7.536 -5.462 1.00 98.38 97 PHE A N 1
ATOM 707 C CA . PHE A 1 97 ? 8.603 6.343 -4.816 1.00 98.38 97 PHE A CA 1
ATOM 708 C C . PHE A 1 97 ? 8.326 6.330 -3.304 1.00 98.38 97 PHE A C 1
ATOM 710 O O . PHE A 1 97 ? 7.923 5.300 -2.760 1.00 98.38 97 PHE A O 1
ATOM 717 N N . VAL A 1 98 ? 8.431 7.485 -2.640 1.00 97.94 98 VAL A N 1
ATOM 718 C CA . VAL A 1 98 ? 8.043 7.626 -1.227 1.00 97.94 98 VAL A CA 1
ATOM 719 C C . VAL A 1 98 ? 6.545 7.364 -1.042 1.00 97.94 98 VAL A C 1
ATOM 721 O O . VAL A 1 98 ? 6.167 6.555 -0.196 1.00 97.94 98 VAL A O 1
ATOM 724 N N . ALA A 1 99 ? 5.683 7.979 -1.861 1.00 98.38 99 ALA A N 1
ATOM 725 C CA . ALA A 1 99 ? 4.239 7.724 -1.804 1.00 98.38 99 ALA A CA 1
ATOM 726 C C . ALA A 1 99 ? 3.897 6.243 -2.054 1.00 98.38 99 ALA A C 1
ATOM 728 O O . ALA A 1 99 ? 3.087 5.663 -1.335 1.00 98.38 99 ALA A O 1
ATOM 729 N N . PHE A 1 100 ? 4.557 5.614 -3.028 1.00 98.56 100 PHE A N 1
ATOM 730 C CA . PHE A 1 100 ? 4.440 4.185 -3.319 1.00 98.56 100 PHE A CA 1
ATOM 731 C C . PHE A 1 100 ? 4.842 3.319 -2.120 1.00 98.56 100 PHE A C 1
ATOM 733 O O . PHE A 1 100 ? 4.097 2.411 -1.756 1.00 98.56 100 PHE A O 1
ATOM 740 N N . SER A 1 101 ? 5.958 3.636 -1.461 1.00 97.81 101 SER A N 1
ATOM 741 C CA . SER A 1 101 ? 6.418 2.916 -0.267 1.00 97.81 101 SER A CA 1
ATOM 742 C C . SER A 1 101 ? 5.413 3.019 0.883 1.00 97.81 101 SER A C 1
ATOM 744 O O . SER A 1 101 ? 5.131 2.021 1.545 1.00 97.81 101 SER A O 1
ATOM 746 N N . VAL A 1 102 ? 4.804 4.196 1.079 1.00 98.06 102 VAL A N 1
ATOM 747 C CA . VAL A 1 102 ? 3.724 4.386 2.061 1.00 98.06 102 VAL A CA 1
ATOM 748 C C . VAL A 1 102 ? 2.497 3.548 1.703 1.00 98.06 102 VAL A C 1
ATOM 750 O O . VAL A 1 102 ? 1.976 2.845 2.564 1.00 98.06 102 VAL A O 1
ATOM 753 N N . VAL A 1 103 ? 2.040 3.581 0.446 1.00 98.44 103 VAL A N 1
ATOM 754 C CA . VAL A 1 103 ? 0.883 2.785 -0.004 1.00 98.44 103 VAL A CA 1
ATOM 755 C C . VAL A 1 103 ? 1.127 1.290 0.199 1.00 98.44 103 VAL A C 1
ATOM 757 O O . VAL A 1 103 ? 0.236 0.590 0.676 1.00 98.44 103 VAL A O 1
ATOM 760 N N . ALA A 1 104 ? 2.326 0.802 -0.114 1.00 98.19 104 ALA A N 1
ATOM 761 C CA . ALA A 1 104 ? 2.680 -0.594 0.093 1.00 98.19 104 A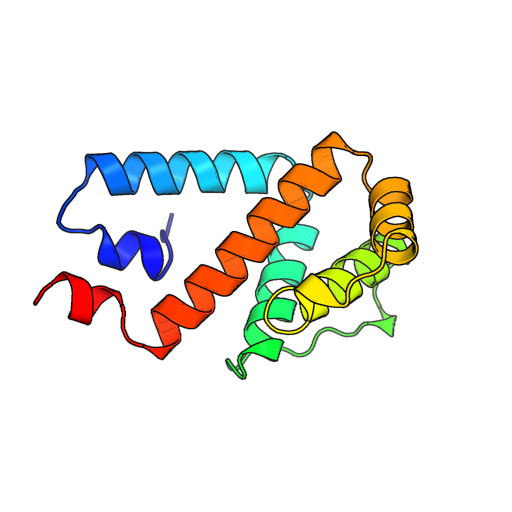LA A CA 1
ATOM 762 C C . ALA A 1 104 ? 2.716 -0.977 1.584 1.00 98.19 104 ALA A C 1
ATOM 764 O O . ALA A 1 104 ? 2.144 -1.995 1.965 1.00 98.19 104 ALA A O 1
ATOM 765 N N . ALA A 1 105 ? 3.307 -0.144 2.444 1.00 97.25 105 ALA A N 1
ATOM 766 C CA . ALA A 1 105 ? 3.312 -0.385 3.888 1.00 97.25 105 ALA A CA 1
ATOM 767 C C . ALA A 1 105 ? 1.893 -0.375 4.487 1.00 97.25 105 ALA A C 1
ATOM 769 O O . ALA A 1 105 ? 1.558 -1.222 5.313 1.00 97.25 105 ALA A O 1
ATOM 770 N N . LEU A 1 106 ? 1.032 0.548 4.041 1.00 97.44 106 LEU A N 1
ATOM 771 C CA . LEU A 1 106 ? -0.373 0.570 4.451 1.00 97.44 106 LEU A CA 1
ATOM 772 C C . LEU A 1 106 ? -1.112 -0.681 3.971 1.00 97.44 106 LEU A C 1
ATOM 774 O O . LEU A 1 106 ? -1.860 -1.261 4.745 1.00 97.44 106 LEU A O 1
ATOM 778 N N . ALA A 1 107 ? -0.887 -1.130 2.734 1.00 98.00 107 ALA A N 1
ATOM 779 C CA . ALA A 1 107 ? -1.490 -2.359 2.229 1.00 98.00 107 ALA A CA 1
ATOM 780 C C . ALA A 1 107 ? -1.060 -3.597 3.037 1.00 98.00 107 ALA A C 1
ATOM 782 O O . ALA A 1 107 ? -1.905 -4.438 3.333 1.00 98.00 107 ALA A O 1
ATOM 783 N N . ASP A 1 108 ? 0.214 -3.690 3.435 1.00 97.94 108 ASP A N 1
ATOM 784 C CA . ASP A 1 108 ? 0.712 -4.755 4.319 1.00 97.94 108 ASP A CA 1
ATOM 785 C C . ASP A 1 108 ? 0.013 -4.717 5.686 1.00 97.94 108 ASP A C 1
ATOM 787 O O . ASP A 1 108 ? -0.515 -5.732 6.144 1.00 97.94 108 ASP A O 1
ATOM 791 N N . ALA A 1 109 ? -0.066 -3.535 6.305 1.00 96.75 109 ALA A N 1
ATOM 792 C CA . ALA A 1 109 ? -0.758 -3.350 7.579 1.00 96.75 109 ALA A CA 1
ATOM 793 C C . ALA A 1 109 ? -2.250 -3.714 7.495 1.00 96.75 109 ALA A C 1
ATOM 795 O O . ALA A 1 109 ? -2.769 -4.363 8.399 1.00 96.75 109 ALA A O 1
ATOM 796 N N . GLU A 1 110 ? -2.925 -3.343 6.406 1.00 97.62 110 GLU A N 1
ATOM 797 C CA . GLU A 1 110 ? -4.339 -3.652 6.167 1.00 97.62 110 GLU A CA 1
ATOM 798 C C . GLU A 1 110 ? -4.579 -5.157 6.029 1.00 97.62 110 GLU A C 1
ATOM 800 O O . GLU A 1 110 ? -5.492 -5.684 6.660 1.00 97.62 110 GLU A O 1
ATOM 805 N N . CYS A 1 111 ? -3.727 -5.867 5.281 1.00 97.94 111 CYS A N 1
ATOM 806 C CA . CYS A 1 111 ? -3.827 -7.324 5.151 1.00 97.94 111 CYS A CA 1
ATOM 807 C C . CYS A 1 111 ? -3.644 -8.015 6.507 1.00 97.94 111 CYS A C 1
ATOM 809 O O . CYS A 1 111 ? -4.419 -8.895 6.872 1.00 97.94 111 CYS A O 1
ATOM 811 N N . ARG A 1 112 ? -2.648 -7.596 7.297 1.00 97.38 112 ARG A N 1
ATOM 812 C CA . ARG A 1 112 ? -2.427 -8.160 8.639 1.00 97.38 112 ARG A CA 1
ATOM 813 C C . ARG A 1 112 ? -3.580 -7.847 9.583 1.00 97.38 112 ARG A C 1
ATOM 815 O O . ARG A 1 112 ? -3.986 -8.727 10.334 1.00 97.38 112 ARG A O 1
ATOM 822 N N . ALA A 1 113 ? -4.102 -6.622 9.539 1.00 97.25 113 ALA A N 1
ATOM 823 C CA . ALA A 1 113 ? -5.248 -6.210 10.338 1.00 97.25 113 ALA A CA 1
ATOM 824 C C . ALA A 1 113 ? -6.494 -7.049 10.017 1.00 97.25 113 ALA A C 1
ATOM 826 O O . ALA A 1 113 ? -7.214 -7.433 10.937 1.00 97.25 113 ALA A O 1
ATOM 827 N N . GLU A 1 114 ? -6.716 -7.377 8.742 1.00 96.44 114 GLU A N 1
ATOM 828 C CA . GLU A 1 114 ? -7.773 -8.300 8.316 1.00 96.44 114 GLU A CA 1
ATOM 829 C C . GLU A 1 114 ? -7.556 -9.711 8.871 1.00 96.44 114 GLU A C 1
ATOM 831 O O . GLU A 1 114 ? -8.434 -10.247 9.545 1.00 96.44 114 GLU A O 1
ATOM 836 N N . LEU A 1 115 ? -6.369 -10.286 8.653 1.00 96.62 115 LEU A N 1
ATOM 837 C CA . LEU A 1 115 ? -6.053 -11.671 9.023 1.00 96.62 115 LEU A CA 1
ATOM 838 C C . LEU A 1 115 ? -6.178 -11.960 10.524 1.00 96.62 115 LEU A C 1
ATOM 840 O O . LEU A 1 115 ? -6.466 -13.093 10.905 1.00 96.62 115 LEU A O 1
ATOM 844 N N . VAL A 1 116 ? -5.943 -10.959 11.374 1.00 96.56 116 VAL A N 1
ATOM 845 C CA . VAL A 1 116 ? -6.024 -11.110 12.837 1.00 96.56 116 VAL A CA 1
ATOM 846 C C . VAL A 1 116 ? -7.325 -10.573 13.432 1.00 96.56 116 VAL A C 1
ATOM 848 O O . VAL A 1 116 ? -7.475 -10.606 14.651 1.00 96.56 116 VAL A O 1
ATOM 851 N N . GLY A 1 117 ? -8.242 -10.050 12.611 1.00 96.06 117 GLY A N 1
ATOM 852 C CA . GLY A 1 117 ? -9.469 -9.420 13.101 1.00 96.06 117 GLY A CA 1
ATOM 853 C C . GLY A 1 117 ? -9.188 -8.217 14.006 1.00 96.06 117 GLY A C 1
ATOM 854 O O . GLY A 1 117 ? -9.769 -8.098 15.082 1.00 96.06 117 GLY A O 1
ATOM 855 N N . LEU A 1 118 ? -8.278 -7.321 13.601 1.00 96.25 118 LEU A N 1
ATOM 856 C CA . LEU A 1 118 ? -7.816 -6.202 14.437 1.00 96.25 118 LEU A CA 1
ATOM 857 C C . LEU A 1 118 ? -8.962 -5.332 14.975 1.00 96.25 118 LEU A C 1
ATOM 859 O O . LEU A 1 118 ? -8.860 -4.816 16.083 1.00 96.25 118 LEU A O 1
ATOM 863 N N . ALA A 1 119 ? -10.048 -5.181 14.215 1.00 93.94 119 ALA A N 1
ATOM 864 C CA . ALA A 1 119 ? -11.215 -4.430 14.665 1.00 93.94 119 ALA A CA 1
ATOM 865 C C . ALA A 1 119 ? -11.866 -5.038 15.917 1.00 93.94 119 ALA A C 1
ATOM 867 O O . ALA A 1 119 ? -12.197 -4.303 16.845 1.00 93.94 119 ALA A O 1
ATOM 868 N N . ASP A 1 120 ? -11.973 -6.364 15.982 1.00 93.88 120 ASP A N 1
ATOM 869 C CA . ASP A 1 120 ? -12.528 -7.062 17.143 1.00 93.88 120 ASP A CA 1
ATOM 870 C C . ASP A 1 120 ? -11.570 -6.976 18.343 1.00 93.88 120 ASP A C 1
ATOM 872 O O . ASP A 1 120 ? -11.999 -6.768 19.480 1.00 93.88 120 ASP A O 1
ATOM 876 N N . LEU A 1 121 ? -10.256 -7.051 18.087 1.00 94.12 121 LEU A N 1
ATOM 877 C CA . LEU A 1 121 ? -9.225 -6.875 19.118 1.00 94.12 121 LEU A CA 1
ATOM 878 C C . LEU A 1 121 ? -9.243 -5.468 19.730 1.00 94.12 121 LEU A C 1
ATOM 880 O O . LEU A 1 121 ? -9.036 -5.328 20.930 1.00 94.12 121 LEU A O 1
ATOM 884 N N . ALA A 1 122 ? -9.481 -4.432 18.924 1.00 91.50 122 ALA A N 1
ATOM 885 C CA . ALA A 1 122 ? -9.518 -3.043 19.384 1.00 91.50 122 ALA A CA 1
ATOM 886 C C . ALA A 1 122 ? -10.808 -2.682 20.143 1.00 91.50 122 ALA A C 1
ATOM 888 O O . ALA A 1 122 ? -10.833 -1.688 20.867 1.00 91.50 122 ALA A O 1
ATOM 889 N N . ALA A 1 123 ? -11.875 -3.468 19.972 1.00 85.75 123 ALA A N 1
ATOM 890 C CA . ALA A 1 123 ? -13.150 -3.294 20.668 1.00 85.75 123 ALA A CA 1
ATOM 891 C C . ALA A 1 123 ? -13.222 -4.028 22.025 1.00 85.75 123 ALA A C 1
ATOM 893 O O . ALA A 1 123 ? -14.236 -3.914 22.719 1.00 85.75 123 ALA A O 1
ATOM 894 N N . SER A 1 124 ? -12.179 -4.793 22.369 1.00 72.31 124 SER A N 1
ATOM 895 C CA . SER A 1 124 ? -12.045 -5.570 23.611 1.00 72.31 124 SER A CA 1
ATOM 896 C C . SER A 1 124 ? -11.444 -4.741 24.746 1.00 72.31 124 SER A C 1
ATOM 898 O O . SER A 1 124 ? -11.896 -4.926 25.898 1.00 72.31 124 SER A O 1
#

pLDDT: mean 95.25, std 7.08, range [44.25, 98.56]

Radius of gyration: 14.94 Å; chains: 1; bounding box: 35×27×43 Å

Sequence (124 aa):
MSGGPVFAALAGDPVLAEHYAAFRARAEGALDARLVALVRQAIAAVHGIEVAAIDDAALDERTRLCVAYARRIPFEHTAITDAEAAAVVAQLGEPRFVAFSVVAALADAECRAELVGLADLAAS

Secondary structure (DSSP, 8-state):
---HHHHHHTTT-HHHHHHHHHHHHHHHHTS-HHHHHHHHHHHHHHTT---PPP-GGGS-HHHHHHHHHHHHHHHHGGG--HHHHHHHHHHH-HHHHHHHHHHHHHHHHHHHHHHTTHHHHHT-

Foldseek 3Di:
DPQFLVLLLCPVPVVVSVVSSVVLCVLCVLDDVVLL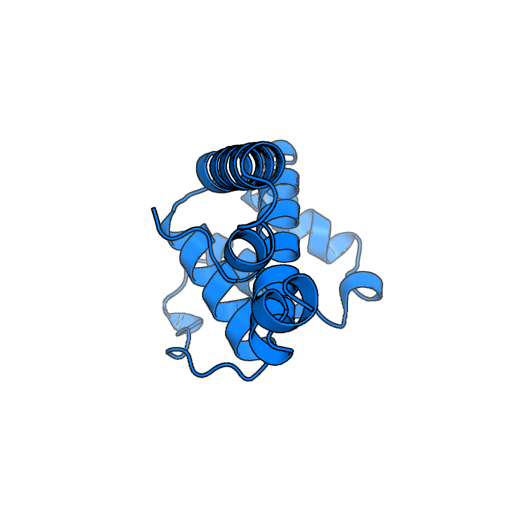VLLLQLLLVLLVNDDDDDPLVPDDPLSNLLSVVLNCVLPNVVVQDPVSLVVNCVSQPDVNSVSSSVSSVVSSVRSVSVVVVSSVVSVD